Protein AF-A0A9D7P5V7-F1 (afdb_monomer_lite)

Sequence (112 aa):
MEEAIANNMPVPQPFFGTVGNPVRMMMMEHDTVGDLLRELRKATTDYAIPDDALHQLPEPYQAMTEFEADIHQHIHLENNIFFPRALEMESKNAPEIELAGKEFGCKGHPSQ

Structure (mmCIF, N/CA/C/O backbone):
data_AF-A0A9D7P5V7-F1
#
_entry.id   AF-A0A9D7P5V7-F1
#
loop_
_atom_site.group_PDB
_atom_site.id
_atom_site.type_symbol
_atom_site.label_atom_id
_atom_site.label_alt_id
_atom_site.label_comp_id
_atom_site.label_asym_id
_atom_site.label_entity_id
_atom_site.label_seq_id
_atom_site.pdbx_PDB_ins_code
_atom_site.Cartn_x
_atom_site.Cartn_y
_atom_site.Cartn_z
_atom_site.occupancy
_atom_site.B_iso_or_equiv
_atom_site.auth_seq_id
_atom_site.auth_comp_id
_atom_site.auth_asym_id
_atom_site.auth_atom_id
_atom_site.pdbx_PDB_model_num
ATOM 1 N N . MET A 1 1 ? 24.466 -5.323 -12.011 1.00 70.81 1 MET A N 1
ATOM 2 C CA . MET A 1 1 ? 23.916 -4.385 -13.016 1.00 70.81 1 MET A CA 1
ATOM 3 C C . MET A 1 1 ? 24.812 -3.166 -13.153 1.00 70.81 1 MET A C 1
ATOM 5 O O . MET A 1 1 ? 25.384 -3.010 -14.218 1.00 70.81 1 MET A O 1
ATOM 9 N N . GLU A 1 2 ? 24.997 -2.367 -12.098 1.00 75.88 2 GLU A N 1
ATOM 10 C CA . GLU A 1 2 ? 25.843 -1.156 -12.125 1.00 75.88 2 GLU A CA 1
ATOM 11 C C . GLU A 1 2 ? 27.271 -1.433 -12.611 1.00 75.88 2 GLU A C 1
ATOM 13 O O . GLU A 1 2 ? 27.756 -0.768 -13.517 1.00 75.88 2 GLU A O 1
ATOM 18 N N . GLU A 1 3 ? 27.903 -2.489 -12.097 1.00 81.75 3 GLU A N 1
ATOM 19 C CA . GLU A 1 3 ? 29.238 -2.909 -12.537 1.00 81.75 3 GLU A CA 1
ATOM 20 C C . GLU A 1 3 ? 29.266 -3.378 -14.001 1.00 81.75 3 GLU A C 1
ATOM 22 O O . GLU A 1 3 ? 30.218 -3.097 -14.724 1.00 81.75 3 GLU A O 1
ATOM 27 N N . ALA A 1 4 ? 28.209 -4.048 -14.471 1.00 79.81 4 ALA A N 1
ATOM 28 C CA . ALA A 1 4 ? 28.118 -4.478 -15.864 1.00 79.81 4 ALA A CA 1
ATOM 29 C C . ALA A 1 4 ? 27.977 -3.272 -16.806 1.00 79.81 4 ALA A C 1
ATOM 31 O O . ALA A 1 4 ? 28.630 -3.225 -17.841 1.00 79.81 4 ALA A O 1
ATOM 32 N N . ILE A 1 5 ? 27.201 -2.262 -16.404 1.00 81.62 5 ILE A N 1
ATOM 33 C CA . ILE A 1 5 ? 27.066 -0.995 -17.132 1.00 81.62 5 ILE A CA 1
ATOM 34 C C . ILE A 1 5 ? 28.406 -0.247 -17.150 1.00 81.62 5 ILE A C 1
ATOM 36 O O . ILE A 1 5 ? 28.852 0.175 -18.212 1.00 81.62 5 ILE A O 1
ATOM 40 N N . ALA A 1 6 ? 29.081 -0.133 -16.001 1.00 85.81 6 ALA A N 1
ATOM 41 C CA . ALA A 1 6 ? 30.363 0.565 -15.883 1.00 85.81 6 ALA A CA 1
ATOM 42 C C . ALA A 1 6 ? 31.482 -0.084 -16.717 1.00 85.81 6 ALA A C 1
ATOM 44 O O . ALA A 1 6 ? 32.347 0.617 -17.236 1.00 85.81 6 ALA A O 1
ATOM 45 N N . ASN A 1 7 ? 31.450 -1.411 -16.866 1.00 88.50 7 ASN A N 1
ATOM 46 C CA . ASN A 1 7 ? 32.448 -2.180 -17.610 1.00 88.50 7 ASN A CA 1
ATOM 47 C C . ASN A 1 7 ? 31.987 -2.589 -19.018 1.00 88.50 7 ASN A C 1
ATOM 49 O O . ASN A 1 7 ? 32.648 -3.401 -19.664 1.00 88.50 7 ASN A O 1
ATOM 53 N N . ASN A 1 8 ? 30.865 -2.047 -19.505 1.00 83.44 8 ASN A N 1
ATOM 54 C CA . ASN A 1 8 ? 30.311 -2.357 -20.826 1.00 83.44 8 ASN A CA 1
ATOM 55 C C . ASN A 1 8 ? 30.078 -3.871 -21.061 1.00 83.44 8 ASN A C 1
ATOM 57 O O . ASN A 1 8 ? 30.188 -4.376 -22.180 1.00 83.44 8 ASN A O 1
ATOM 61 N N . MET A 1 9 ? 29.780 -4.604 -19.987 1.00 80.69 9 MET A N 1
ATOM 62 C CA . MET A 1 9 ? 29.470 -6.030 -19.983 1.00 80.69 9 MET A CA 1
ATOM 63 C C . MET A 1 9 ? 27.959 -6.268 -20.130 1.00 80.69 9 MET A C 1
ATOM 65 O O . MET A 1 9 ? 27.159 -5.414 -19.740 1.00 80.69 9 MET A O 1
ATOM 69 N N . PRO A 1 10 ? 27.538 -7.453 -20.616 1.00 79.12 10 PRO A N 1
ATOM 70 C CA . PRO A 1 10 ? 26.131 -7.834 -20.622 1.00 79.12 10 PRO A CA 1
ATOM 71 C C . PRO A 1 10 ? 25.531 -7.728 -19.219 1.00 79.12 10 PRO A C 1
ATOM 73 O O . PRO A 1 10 ? 26.076 -8.275 -18.256 1.00 79.12 10 PRO A O 1
ATOM 76 N N . VAL A 1 11 ? 24.400 -7.030 -19.102 1.00 79.56 11 VAL A N 1
ATOM 77 C CA . VAL A 1 11 ? 23.667 -6.959 -17.838 1.00 79.56 11 VAL A CA 1
ATOM 78 C C . VAL A 1 11 ? 23.190 -8.375 -17.498 1.00 79.56 11 VAL A C 1
ATOM 80 O O . VAL A 1 11 ? 22.535 -9.006 -18.332 1.00 79.56 11 VAL A O 1
ATOM 83 N N . PRO A 1 12 ? 23.533 -8.911 -16.312 1.00 80.19 12 PRO A N 1
ATOM 84 C CA . PRO A 1 12 ? 23.089 -10.238 -15.924 1.00 80.19 12 PRO A CA 1
ATOM 85 C C . PRO A 1 12 ? 21.566 -10.257 -15.846 1.00 80.19 12 PRO A C 1
ATOM 87 O O . PRO A 1 12 ? 20.957 -9.334 -15.302 1.00 80.19 12 PRO A O 1
ATOM 90 N N . GLN A 1 13 ? 20.969 -11.319 -16.381 1.00 81.06 13 GLN A N 1
ATOM 91 C CA . GLN A 1 13 ? 19.526 -11.495 -16.313 1.00 81.06 13 GLN A CA 1
ATOM 92 C C . GLN A 1 13 ? 19.094 -11.614 -14.847 1.00 81.06 13 GLN A C 1
ATOM 94 O O . GLN A 1 13 ? 19.717 -12.370 -14.091 1.00 81.06 13 GLN A O 1
ATOM 99 N N . PRO A 1 14 ? 18.058 -10.881 -14.415 1.00 85.31 14 PRO A N 1
ATOM 100 C CA . PRO A 1 14 ? 17.572 -11.000 -13.054 1.00 85.31 14 PRO A CA 1
ATOM 101 C C . PRO A 1 14 ? 16.965 -12.391 -12.824 1.00 85.31 14 PRO A C 1
ATOM 103 O O . PRO A 1 14 ? 16.336 -12.976 -13.705 1.00 85.31 14 PRO A O 1
ATOM 106 N N . PHE A 1 15 ? 17.111 -12.922 -11.608 1.00 88.88 15 PHE A N 1
ATOM 107 C CA . PHE A 1 15 ? 16.603 -14.255 -11.241 1.00 88.88 15 PHE A CA 1
ATOM 108 C C . PHE A 1 15 ? 15.072 -14.367 -11.311 1.00 88.88 15 PHE A C 1
ATOM 110 O O . PHE A 1 15 ? 14.531 -15.466 -11.375 1.00 88.88 15 PHE A O 1
ATOM 117 N N . PHE A 1 16 ? 14.375 -13.232 -11.301 1.00 90.88 16 PHE A N 1
ATOM 118 C CA . PHE A 1 16 ? 12.926 -13.147 -11.441 1.00 90.88 16 PHE A CA 1
ATOM 119 C C . PHE A 1 16 ? 12.463 -13.061 -12.905 1.00 90.88 16 PHE A C 1
ATOM 121 O O . PHE A 1 16 ? 11.266 -12.941 -13.153 1.00 90.88 16 PHE A O 1
ATOM 128 N N . GLY A 1 17 ? 13.369 -13.149 -13.885 1.00 91.19 17 GLY A N 1
ATOM 129 C CA . GLY A 1 17 ? 13.037 -13.085 -15.308 1.00 91.19 17 GLY A CA 1
ATOM 130 C C . GLY A 1 17 ? 12.730 -11.659 -15.755 1.00 91.19 17 GLY A C 1
ATOM 131 O O . GLY A 1 17 ? 13.636 -10.947 -16.164 1.00 91.19 17 GLY A O 1
ATOM 132 N N . THR A 1 18 ? 11.466 -11.247 -15.671 1.00 92.12 18 THR A N 1
ATOM 133 C CA . THR A 1 18 ? 11.023 -9.890 -16.023 1.00 92.12 18 THR A CA 1
ATOM 134 C C . THR A 1 18 ? 10.474 -9.165 -14.804 1.00 92.12 18 THR A C 1
ATOM 136 O O . THR A 1 18 ? 9.988 -9.803 -13.868 1.00 92.12 18 THR A O 1
ATOM 139 N N . VAL A 1 19 ? 10.488 -7.835 -14.820 1.00 94.19 19 VAL A N 1
ATOM 140 C CA . VAL A 1 19 ? 9.874 -6.973 -13.797 1.00 94.19 19 VAL A CA 1
ATOM 141 C C . VAL A 1 19 ? 8.370 -7.248 -13.665 1.00 94.19 19 VAL A C 1
ATOM 143 O O . VAL A 1 19 ? 7.807 -7.104 -12.581 1.00 94.19 19 VAL A O 1
ATOM 146 N N . GLY A 1 20 ? 7.721 -7.749 -14.721 1.00 95.94 20 GLY A N 1
ATOM 147 C CA . GLY A 1 20 ? 6.327 -8.202 -14.669 1.00 95.94 20 GLY A CA 1
ATOM 148 C C . GLY A 1 20 ? 6.037 -9.287 -13.629 1.00 95.94 20 GLY A C 1
ATOM 149 O O . GLY A 1 20 ? 4.955 -9.291 -13.041 1.00 95.94 20 GLY A O 1
ATOM 150 N N . ASN A 1 21 ? 6.993 -10.174 -13.343 1.00 96.31 21 ASN A N 1
ATOM 151 C CA . ASN A 1 21 ? 6.799 -11.241 -12.360 1.00 96.31 21 ASN A CA 1
ATOM 152 C C . ASN A 1 21 ? 6.643 -10.718 -10.918 1.00 96.31 21 ASN A C 1
ATOM 154 O O . ASN A 1 21 ? 5.618 -11.030 -10.304 1.00 96.31 21 ASN A O 1
ATOM 158 N N . PRO A 1 22 ? 7.583 -9.926 -10.359 1.00 97.12 22 PRO A N 1
ATOM 159 C CA . PRO A 1 22 ? 7.405 -9.335 -9.038 1.00 97.12 22 PRO A CA 1
ATOM 160 C C . PRO A 1 22 ? 6.246 -8.334 -8.996 1.00 97.12 22 PRO A C 1
ATOM 162 O O . PRO A 1 22 ? 5.510 -8.351 -8.018 1.00 97.12 22 PRO A O 1
ATOM 165 N N . VAL A 1 23 ? 5.995 -7.543 -10.051 1.00 98.12 23 VAL A N 1
ATOM 166 C CA . VAL A 1 23 ? 4.826 -6.637 -10.098 1.00 98.12 23 VAL A CA 1
ATOM 167 C C . VAL A 1 23 ? 3.519 -7.408 -9.902 1.00 98.12 23 VAL A C 1
ATOM 169 O O . VAL A 1 23 ? 2.695 -7.027 -9.076 1.00 98.12 23 VAL A O 1
ATOM 172 N N . ARG A 1 24 ? 3.339 -8.540 -10.596 1.00 98.06 24 ARG A N 1
ATOM 173 C CA . ARG A 1 24 ? 2.144 -9.383 -10.435 1.00 98.06 24 ARG A CA 1
ATOM 174 C C . ARG A 1 24 ? 2.010 -9.931 -9.012 1.00 98.06 24 ARG A C 1
ATOM 176 O O . ARG A 1 24 ? 0.895 -10.015 -8.507 1.00 98.06 24 ARG A O 1
ATOM 183 N N . MET A 1 25 ? 3.120 -10.323 -8.384 1.00 98.00 25 MET A N 1
ATOM 184 C CA . MET A 1 25 ? 3.118 -10.781 -6.989 1.00 98.00 25 MET A CA 1
ATOM 185 C C . MET A 1 25 ? 2.692 -9.663 -6.037 1.00 98.00 25 MET A C 1
ATOM 187 O O . MET A 1 25 ? 1.761 -9.868 -5.267 1.00 98.00 25 MET A O 1
ATOM 191 N N . MET A 1 26 ? 3.288 -8.475 -6.161 1.00 98.25 26 MET A N 1
ATOM 192 C CA . MET A 1 26 ? 2.943 -7.320 -5.327 1.00 98.25 26 MET A CA 1
ATOM 193 C C . MET A 1 26 ? 1.478 -6.907 -5.497 1.00 98.25 26 MET A C 1
ATOM 195 O O . MET A 1 26 ? 0.809 -6.637 -4.512 1.00 98.25 26 MET A O 1
ATOM 199 N N . MET A 1 27 ? 0.925 -6.945 -6.716 1.00 98.12 27 MET A N 1
ATOM 200 C CA . MET A 1 27 ? -0.501 -6.658 -6.925 1.00 98.12 27 MET A CA 1
ATOM 201 C C . MET A 1 27 ? -1.423 -7.638 -6.178 1.00 98.12 27 MET A C 1
ATOM 203 O O . MET A 1 27 ? -2.406 -7.206 -5.584 1.00 98.12 27 MET A O 1
ATOM 207 N N . MET A 1 28 ? -1.096 -8.937 -6.154 1.00 98.44 28 MET A N 1
ATOM 208 C CA . MET A 1 28 ? -1.858 -9.921 -5.366 1.00 98.44 28 MET A CA 1
ATOM 209 C C . MET A 1 28 ? -1.701 -9.693 -3.854 1.00 98.44 28 MET A C 1
ATOM 211 O O . MET A 1 28 ? -2.644 -9.886 -3.083 1.00 98.44 28 MET A O 1
ATOM 215 N N . GLU A 1 29 ? -0.516 -9.269 -3.416 1.00 98.38 29 GLU A N 1
ATOM 216 C CA . GLU A 1 29 ? -0.274 -8.896 -2.022 1.00 98.38 29 GLU A CA 1
ATOM 217 C C . GLU A 1 29 ? -1.045 -7.624 -1.639 1.00 98.38 29 GLU A C 1
ATOM 219 O O . GLU A 1 29 ? -1.627 -7.581 -0.561 1.00 98.38 29 GLU A O 1
ATOM 224 N N . HIS A 1 30 ? -1.160 -6.635 -2.530 1.00 98.69 30 HIS A N 1
ATOM 225 C CA . HIS A 1 30 ? -1.970 -5.431 -2.316 1.00 98.69 30 HIS A CA 1
ATOM 226 C C . HIS A 1 30 ? -3.454 -5.747 -2.130 1.00 98.69 30 HIS A C 1
ATOM 228 O O . HIS A 1 30 ? -4.083 -5.174 -1.240 1.00 98.69 30 HIS A O 1
ATOM 234 N N . ASP A 1 31 ? -4.007 -6.680 -2.910 1.00 98.31 31 ASP A N 1
ATOM 235 C CA . ASP A 1 31 ? -5.386 -7.143 -2.717 1.00 98.31 31 ASP A CA 1
ATOM 236 C C . ASP A 1 31 ? -5.566 -7.756 -1.319 1.00 98.31 31 ASP A C 1
ATOM 238 O O . ASP A 1 31 ? -6.502 -7.404 -0.596 1.00 98.31 31 ASP A O 1
ATOM 242 N N . THR A 1 32 ? -4.607 -8.590 -0.900 1.00 98.50 32 THR A N 1
ATOM 243 C CA . THR A 1 32 ? -4.591 -9.211 0.435 1.00 98.50 32 THR A CA 1
ATOM 244 C C . THR A 1 32 ? -4.490 -8.162 1.545 1.00 98.50 32 THR A C 1
ATOM 246 O O . THR A 1 32 ? -5.219 -8.227 2.532 1.00 98.50 32 THR A O 1
ATOM 249 N N . VAL A 1 33 ? -3.620 -7.161 1.392 1.00 98.38 33 VAL A N 1
ATOM 250 C CA . VAL A 1 33 ? -3.500 -6.044 2.340 1.00 98.38 33 VAL A CA 1
ATOM 251 C C . VAL A 1 33 ? -4.807 -5.254 2.411 1.00 98.38 33 VAL A C 1
ATOM 253 O O . VAL A 1 33 ? -5.247 -4.907 3.504 1.00 98.38 33 VAL A O 1
ATOM 256 N N . GLY A 1 34 ? -5.476 -5.026 1.279 1.00 98.00 34 GLY A N 1
ATOM 257 C CA . GLY A 1 34 ? -6.787 -4.383 1.245 1.00 98.00 34 GLY A CA 1
ATOM 258 C C . GLY A 1 34 ? -7.860 -5.162 2.014 1.00 98.00 34 GLY A C 1
ATOM 259 O O . GLY A 1 34 ? -8.677 -4.553 2.708 1.00 98.00 34 GLY A O 1
ATOM 260 N N . ASP A 1 35 ? -7.863 -6.495 1.924 1.00 98.44 35 ASP A N 1
ATOM 261 C CA . ASP A 1 35 ? -8.733 -7.353 2.741 1.00 98.44 35 ASP A CA 1
ATOM 262 C C . ASP A 1 35 ? -8.407 -7.235 4.236 1.00 98.44 35 ASP A C 1
ATOM 264 O O . ASP A 1 35 ? -9.305 -7.005 5.048 1.00 98.44 35 ASP A O 1
ATOM 268 N N . LEU A 1 36 ? -7.124 -7.301 4.601 1.00 98.44 36 LEU A N 1
ATOM 269 C CA . LEU A 1 36 ? -6.681 -7.189 5.992 1.00 98.44 36 LEU A CA 1
ATOM 270 C C . LEU A 1 36 ? -7.025 -5.829 6.613 1.00 98.44 36 LEU A C 1
ATOM 272 O O . LEU A 1 36 ? -7.431 -5.775 7.771 1.00 98.44 36 LEU A O 1
ATOM 276 N N . LEU A 1 37 ? -6.916 -4.732 5.859 1.00 98.25 37 LEU A N 1
ATOM 277 C CA . LEU A 1 37 ? -7.318 -3.402 6.330 1.00 98.25 37 LEU A CA 1
ATOM 278 C C . LEU A 1 37 ? -8.829 -3.322 6.580 1.00 98.25 37 LEU A C 1
ATOM 280 O O . LEU A 1 37 ? -9.249 -2.775 7.600 1.00 98.25 37 LEU A O 1
ATOM 284 N N . ARG A 1 38 ? -9.654 -3.938 5.718 1.00 98.00 38 ARG A N 1
ATOM 285 C CA . ARG A 1 38 ? -11.108 -4.043 5.946 1.00 98.00 38 ARG A CA 1
ATOM 286 C C . ARG A 1 38 ? -11.431 -4.832 7.211 1.00 98.00 38 ARG A C 1
ATOM 288 O O . ARG A 1 38 ? -12.303 -4.427 7.981 1.00 98.00 38 ARG A O 1
ATOM 295 N N . GLU A 1 39 ? -10.750 -5.954 7.427 1.00 98.12 39 GLU A N 1
ATOM 296 C CA . GLU A 1 39 ? -10.914 -6.763 8.637 1.00 98.12 39 GLU A CA 1
ATOM 297 C C . GLU A 1 39 ? -10.478 -6.002 9.889 1.00 98.12 39 GLU A C 1
ATOM 299 O O . GLU A 1 39 ? -11.209 -5.992 10.882 1.00 98.12 39 GLU A O 1
ATOM 304 N N . LEU A 1 40 ? -9.337 -5.312 9.823 1.00 96.06 40 LEU A N 1
ATOM 305 C CA . LEU A 1 40 ? -8.818 -4.485 10.905 1.00 96.06 40 LEU A CA 1
ATOM 306 C C . LEU A 1 40 ? -9.813 -3.381 11.274 1.00 96.06 40 LEU A C 1
ATOM 308 O O . LEU A 1 40 ? -10.197 -3.279 12.435 1.00 96.06 40 LEU A O 1
ATOM 312 N N . ARG A 1 41 ? -10.285 -2.610 10.290 1.00 96.12 41 ARG A N 1
ATOM 313 C CA . ARG A 1 41 ? -11.266 -1.537 10.492 1.00 96.12 41 ARG A CA 1
ATOM 314 C C . ARG A 1 41 ? -12.562 -2.054 11.123 1.00 96.12 41 ARG A C 1
ATOM 316 O O . ARG A 1 41 ? -13.116 -1.431 12.026 1.00 96.12 41 ARG A O 1
ATOM 323 N N . LYS A 1 42 ? -13.034 -3.231 10.701 1.00 96.44 42 LYS A N 1
ATOM 324 C CA . LYS A 1 42 ? -14.205 -3.881 11.307 1.00 96.44 42 LYS A CA 1
ATOM 325 C C . LYS A 1 42 ? -13.941 -4.303 12.755 1.00 96.44 42 LYS A C 1
ATOM 327 O O . LYS A 1 42 ? -14.806 -4.115 13.606 1.00 96.44 42 LYS A O 1
ATOM 332 N N . ALA A 1 43 ? -12.775 -4.882 13.037 1.00 94.00 43 ALA A N 1
ATOM 333 C CA . ALA A 1 43 ? -12.403 -5.339 14.374 1.00 94.00 43 ALA A CA 1
ATOM 334 C C . ALA A 1 43 ? -12.232 -4.181 15.372 1.00 94.00 43 ALA A C 1
ATOM 336 O O . ALA A 1 43 ? -12.456 -4.368 16.566 1.00 94.00 43 ALA A O 1
ATOM 337 N N . THR A 1 44 ? -11.879 -2.988 14.889 1.00 91.88 44 THR A N 1
ATOM 338 C CA . THR A 1 44 ? -11.681 -1.779 15.701 1.00 91.88 44 THR A CA 1
ATOM 339 C C . THR A 1 44 ? -12.902 -0.863 15.747 1.00 91.88 44 THR A C 1
ATOM 341 O O . THR A 1 44 ? -12.806 0.225 16.305 1.00 91.88 44 THR A O 1
ATOM 344 N N . THR A 1 45 ? -14.047 -1.273 15.184 1.00 92.81 45 THR A N 1
ATOM 345 C CA . THR A 1 45 ? -15.251 -0.425 15.072 1.00 92.81 45 THR A CA 1
ATOM 346 C C . THR A 1 45 ? -14.922 0.920 14.415 1.00 92.81 45 THR A C 1
ATOM 348 O O . THR A 1 45 ? -15.093 1.975 15.013 1.00 92.81 45 THR A O 1
ATOM 351 N N . ASP A 1 46 ? -14.376 0.878 13.197 1.00 93.88 46 ASP A N 1
ATOM 352 C CA . ASP A 1 46 ? -13.933 2.066 12.451 1.00 93.88 46 ASP A CA 1
ATOM 353 C C . ASP A 1 46 ? -12.896 2.914 13.214 1.00 93.88 46 ASP A C 1
ATOM 355 O O . ASP A 1 46 ? -12.890 4.141 13.135 1.00 93.88 46 ASP A O 1
ATOM 359 N N . TYR A 1 47 ? -12.016 2.249 13.970 1.00 92.50 47 TYR A N 1
ATOM 360 C CA . TYR A 1 47 ? -11.045 2.882 14.872 1.00 92.50 47 TYR A CA 1
ATOM 361 C C . TYR A 1 47 ? -11.676 3.801 15.928 1.00 92.50 47 TYR A C 1
ATOM 363 O O . TYR A 1 47 ? -11.022 4.720 16.426 1.00 92.50 47 TYR A O 1
ATOM 371 N N . ALA A 1 48 ? -12.934 3.560 16.295 1.00 88.62 48 ALA A N 1
ATOM 372 C CA . ALA A 1 48 ? -13.582 4.289 17.370 1.00 88.62 48 ALA A CA 1
ATOM 373 C C . ALA A 1 48 ? -13.036 3.849 18.734 1.00 88.62 48 ALA A C 1
ATOM 375 O O . ALA A 1 48 ? -12.882 2.660 19.017 1.00 88.62 48 ALA A O 1
ATOM 376 N N . ILE A 1 49 ? -12.803 4.826 19.607 1.00 83.50 49 ILE A N 1
ATOM 377 C CA . ILE A 1 49 ? -12.477 4.577 21.011 1.00 83.50 49 ILE A CA 1
ATOM 378 C C . ILE A 1 49 ? -13.799 4.321 21.752 1.00 83.50 49 ILE A C 1
ATOM 380 O O . ILE A 1 49 ? -14.678 5.181 21.699 1.00 83.50 49 ILE A O 1
ATOM 384 N N . PRO A 1 50 ? -13.973 3.179 22.440 1.00 79.38 50 PRO A N 1
ATOM 385 C CA . PRO A 1 50 ? -15.172 2.907 23.231 1.00 79.38 50 PRO A CA 1
ATOM 386 C C . PRO A 1 50 ? -15.368 3.913 24.378 1.00 79.38 50 PRO A C 1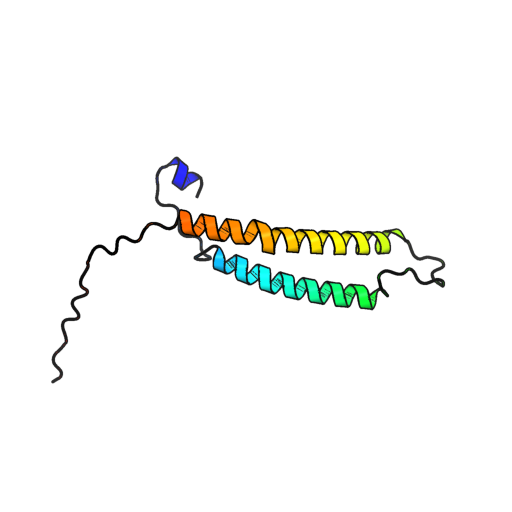
ATOM 388 O O . PRO A 1 50 ? -14.414 4.274 25.062 1.00 79.38 50 PRO A O 1
ATOM 391 N N . ASP A 1 51 ? -16.613 4.317 24.643 1.00 74.81 51 ASP A N 1
ATOM 392 C CA . ASP A 1 51 ? -16.945 5.298 25.695 1.00 74.81 51 ASP A CA 1
ATOM 393 C C . ASP A 1 51 ? -16.692 4.780 27.128 1.00 74.81 51 ASP A C 1
ATOM 395 O O . ASP A 1 51 ? -16.513 5.562 28.062 1.00 74.81 51 ASP A O 1
ATOM 399 N N . ASP A 1 52 ? -16.667 3.457 27.327 1.00 70.62 52 ASP A N 1
ATOM 400 C CA . ASP A 1 52 ? -16.416 2.798 28.620 1.00 70.62 52 ASP A CA 1
ATOM 401 C C . ASP A 1 52 ? -14.919 2.627 28.936 1.00 70.62 52 ASP A C 1
ATOM 403 O O . ASP A 1 52 ? -14.521 2.077 29.971 1.00 70.62 52 ASP A O 1
ATOM 407 N N . ALA A 1 53 ? -14.067 3.140 28.056 1.00 65.75 53 ALA A N 1
ATOM 408 C CA . ALA A 1 53 ? -12.639 2.969 28.093 1.00 65.75 53 ALA A CA 1
ATOM 409 C C . ALA A 1 53 ? -11.940 3.959 29.028 1.00 65.75 53 ALA A C 1
ATOM 411 O O . ALA A 1 53 ? -11.146 4.793 28.597 1.00 65.75 53 ALA A O 1
ATOM 412 N N . LEU A 1 54 ? -12.163 3.820 30.334 1.00 64.62 54 LEU A N 1
ATOM 413 C CA . LEU A 1 54 ? -11.564 4.679 31.367 1.00 64.62 54 LEU A CA 1
ATOM 414 C C . LEU A 1 54 ? -10.012 4.723 31.335 1.00 64.62 54 LEU A C 1
ATOM 416 O O . LEU A 1 54 ? -9.406 5.540 32.021 1.00 64.62 54 LEU A O 1
ATOM 420 N N . HIS A 1 55 ? -9.365 3.854 30.544 1.00 64.06 55 HIS A N 1
ATOM 421 C CA . HIS A 1 55 ? -7.909 3.743 30.419 1.00 64.06 55 HIS A CA 1
ATOM 422 C C . HIS A 1 55 ? -7.396 3.543 28.975 1.00 64.06 55 HIS A C 1
ATOM 424 O O . HIS A 1 55 ? -6.234 3.168 28.815 1.00 64.06 55 HIS A O 1
ATOM 430 N N . GLN A 1 56 ? -8.210 3.726 27.921 1.00 69.06 56 GLN A N 1
ATOM 431 C CA . GLN A 1 56 ? -7.679 3.595 26.552 1.00 69.06 56 GLN A CA 1
ATOM 432 C C . GLN A 1 56 ? -6.921 4.853 26.130 1.00 69.06 56 GLN A C 1
ATOM 434 O O . GLN A 1 56 ? -7.348 5.981 26.372 1.00 69.06 56 GLN A O 1
ATOM 439 N N . LEU A 1 57 ? -5.776 4.635 25.487 1.00 74.12 57 LEU A N 1
ATOM 440 C CA . LEU A 1 57 ? -4.983 5.693 24.880 1.00 74.12 57 LEU A CA 1
ATOM 441 C C . LEU A 1 57 ? -5.581 6.007 23.496 1.00 74.12 57 LEU A C 1
ATOM 443 O O . LEU A 1 57 ? -5.753 5.078 22.705 1.00 74.12 57 LEU A O 1
ATOM 447 N N . PRO A 1 58 ? -5.891 7.275 23.177 1.00 80.75 58 PRO A N 1
ATOM 448 C CA . PRO A 1 58 ? -6.419 7.658 21.866 1.00 80.75 58 PRO A CA 1
ATOM 449 C C . PRO A 1 58 ? -5.378 7.560 20.741 1.00 80.75 58 PRO A C 1
ATOM 451 O O . PRO A 1 58 ? -5.733 7.342 19.585 1.00 80.75 58 PRO A O 1
ATOM 454 N N . GLU A 1 59 ? -4.093 7.684 21.080 1.00 87.81 59 GLU A N 1
ATOM 455 C CA . GLU A 1 59 ? -2.979 7.716 20.125 1.00 87.81 59 GLU A CA 1
ATOM 456 C C . GLU A 1 59 ? -2.922 6.481 19.199 1.00 87.81 59 GLU A C 1
ATOM 458 O O . GLU A 1 59 ? -2.860 6.677 17.986 1.00 87.81 59 GLU A O 1
ATOM 463 N N . PRO A 1 60 ? -3.013 5.223 19.687 1.00 87.94 60 PRO A N 1
ATOM 464 C CA . PRO A 1 60 ? -3.080 4.047 18.818 1.00 87.94 60 PRO A CA 1
ATOM 465 C C . PRO A 1 60 ? -4.208 4.073 17.780 1.00 87.94 60 PRO A C 1
ATOM 467 O O . PRO A 1 60 ? -3.986 3.674 16.642 1.00 87.94 60 PRO A O 1
ATOM 470 N N . TYR A 1 61 ? -5.407 4.538 18.144 1.00 90.19 61 TYR A N 1
ATOM 471 C CA . TYR A 1 61 ? -6.562 4.557 17.236 1.00 90.19 61 TYR A CA 1
ATOM 472 C C . TYR A 1 61 ? -6.412 5.616 16.143 1.00 90.19 61 TYR A C 1
ATOM 474 O O . TYR A 1 61 ? -6.702 5.360 14.971 1.00 90.19 61 TYR A O 1
ATOM 482 N N . GLN A 1 62 ? -5.881 6.786 16.506 1.00 91.06 62 GLN A N 1
ATOM 483 C CA . GLN A 1 62 ? -5.519 7.801 15.524 1.00 91.06 62 GLN A CA 1
ATOM 484 C C . GLN A 1 62 ? -4.414 7.290 14.588 1.00 91.06 62 GLN A C 1
ATOM 486 O O . GLN A 1 62 ? -4.555 7.383 13.369 1.00 91.06 62 GLN A O 1
ATOM 491 N N . ALA A 1 63 ? -3.368 6.667 15.139 1.00 93.88 63 ALA A N 1
ATOM 492 C CA . ALA A 1 63 ? -2.274 6.101 14.355 1.00 93.88 63 ALA A CA 1
ATOM 493 C C . ALA A 1 63 ? -2.751 5.007 13.386 1.00 93.88 63 ALA A C 1
ATOM 495 O O . ALA A 1 63 ? -2.241 4.919 12.276 1.00 93.88 63 ALA A O 1
ATOM 496 N N . MET A 1 64 ? -3.750 4.196 13.755 1.00 95.31 64 MET A N 1
ATOM 497 C CA . MET A 1 64 ? -4.346 3.212 12.841 1.00 95.31 64 MET A CA 1
ATOM 498 C C . MET A 1 64 ? -5.084 3.867 11.667 1.00 95.31 64 MET A C 1
ATOM 500 O O . MET A 1 64 ? -5.006 3.365 10.547 1.00 95.31 64 MET A O 1
ATOM 504 N N . THR A 1 65 ? -5.767 4.989 11.909 1.00 95.25 65 THR A N 1
ATOM 505 C CA . THR A 1 65 ? -6.459 5.748 10.854 1.00 95.25 65 THR A CA 1
ATOM 506 C C . THR A 1 65 ? -5.457 6.334 9.858 1.00 95.25 65 THR A C 1
ATOM 508 O O . THR A 1 65 ? -5.642 6.218 8.647 1.00 95.25 65 THR A O 1
ATOM 511 N N . GLU A 1 66 ? -4.382 6.939 10.367 1.00 97.00 66 GLU A N 1
ATOM 512 C CA . GLU A 1 66 ? -3.288 7.484 9.554 1.00 97.00 66 GLU A CA 1
ATOM 513 C C . GLU A 1 66 ? -2.568 6.366 8.785 1.00 97.00 66 GLU A C 1
ATOM 515 O O . GLU A 1 66 ? -2.380 6.467 7.575 1.00 97.00 66 GLU A O 1
ATOM 520 N N . PHE A 1 67 ? -2.276 5.248 9.452 1.00 97.62 67 PHE A N 1
ATOM 521 C CA . PHE A 1 67 ? -1.649 4.079 8.842 1.00 97.62 67 PHE A CA 1
ATOM 522 C C . PHE A 1 67 ? -2.462 3.511 7.671 1.00 97.62 67 PHE A C 1
ATOM 524 O O . PHE A 1 67 ? -1.903 3.252 6.607 1.00 97.62 67 PHE A O 1
ATOM 531 N N . GLU A 1 68 ? -3.779 3.330 7.820 1.00 98.06 68 GLU A N 1
ATOM 532 C CA . GLU A 1 68 ? -4.611 2.845 6.711 1.00 98.06 68 GLU A CA 1
ATOM 533 C C . GLU A 1 68 ? -4.619 3.831 5.530 1.00 98.06 68 GLU A C 1
ATOM 535 O O . GLU A 1 68 ? -4.560 3.408 4.372 1.00 98.06 68 GLU A O 1
ATOM 540 N N . ALA A 1 69 ? -4.671 5.139 5.801 1.00 98.06 69 ALA A N 1
ATOM 54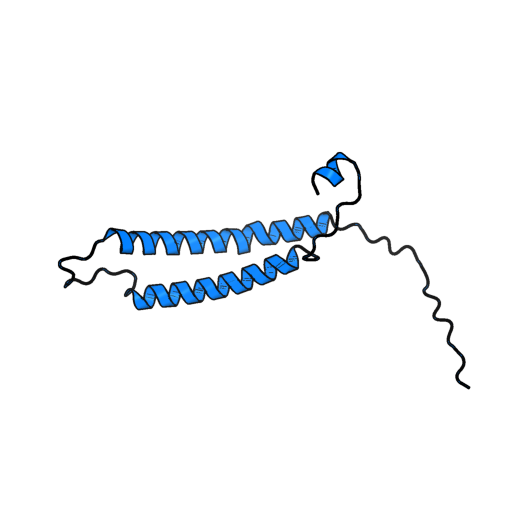1 C CA . ALA A 1 69 ? -4.619 6.162 4.758 1.00 98.06 69 ALA A CA 1
ATOM 542 C C . ALA A 1 69 ? -3.290 6.118 3.983 1.00 98.06 69 ALA A C 1
ATOM 544 O O . ALA A 1 69 ? -3.298 6.134 2.747 1.00 98.06 69 ALA A O 1
ATOM 545 N N . ASP A 1 70 ? -2.172 5.983 4.695 1.00 98.56 70 ASP A N 1
ATOM 546 C CA . ASP A 1 70 ? -0.838 5.888 4.104 1.00 98.56 70 ASP A CA 1
ATOM 547 C C . ASP A 1 70 ? -0.683 4.628 3.248 1.00 98.56 70 ASP A C 1
ATOM 549 O O . ASP A 1 70 ? -0.152 4.696 2.137 1.00 98.56 70 ASP A O 1
ATOM 553 N N . ILE A 1 71 ? -1.195 3.480 3.705 1.00 98.38 71 ILE A N 1
ATOM 554 C CA . ILE A 1 71 ? -1.150 2.237 2.922 1.00 98.38 71 ILE A CA 1
ATOM 555 C C . ILE A 1 71 ? -2.009 2.345 1.659 1.00 98.38 71 ILE A C 1
ATOM 557 O O . ILE A 1 71 ? -1.564 1.941 0.582 1.00 98.38 71 ILE A O 1
ATOM 561 N N . HIS A 1 72 ? -3.202 2.941 1.734 1.00 98.38 72 HIS A N 1
ATOM 562 C CA . HIS A 1 72 ? -4.000 3.196 0.534 1.00 98.38 72 HIS A CA 1
ATOM 563 C C . HIS A 1 72 ? -3.274 4.111 -0.458 1.00 98.38 72 HIS A C 1
ATOM 565 O O . HIS A 1 72 ? -3.289 3.846 -1.664 1.00 98.38 72 HIS A O 1
ATOM 571 N N . GLN A 1 73 ? -2.614 5.165 0.028 1.00 98.56 73 GLN A N 1
ATOM 572 C CA . GLN A 1 73 ? -1.818 6.049 -0.820 1.00 98.56 73 GLN A CA 1
ATOM 573 C C . GLN A 1 73 ? -0.632 5.307 -1.445 1.00 98.56 73 GLN A C 1
ATOM 575 O O . GLN A 1 73 ? -0.399 5.438 -2.647 1.00 98.56 73 GLN A O 1
ATOM 580 N N . HIS A 1 74 ? 0.090 4.510 -0.661 1.00 98.44 74 HIS A N 1
ATOM 581 C CA . HIS A 1 74 ? 1.209 3.693 -1.118 1.00 98.44 74 HIS A CA 1
ATOM 582 C C . HIS A 1 74 ? 0.787 2.747 -2.251 1.00 98.44 74 HIS A C 1
ATOM 584 O O . HIS A 1 74 ? 1.321 2.846 -3.357 1.00 98.44 74 HIS A O 1
ATOM 590 N N . ILE A 1 75 ? -0.252 1.933 -2.029 1.00 98.62 75 ILE A N 1
ATOM 591 C CA . ILE A 1 75 ? -0.796 1.006 -3.034 1.00 98.62 75 ILE A CA 1
ATOM 592 C C . ILE A 1 75 ? -1.247 1.765 -4.287 1.00 98.62 75 ILE A C 1
ATOM 594 O O . ILE A 1 75 ? -1.010 1.316 -5.410 1.00 98.62 75 ILE A O 1
ATOM 598 N N . HIS A 1 76 ? -1.880 2.934 -4.129 1.00 98.44 76 HIS A N 1
ATOM 599 C CA . HIS A 1 76 ? -2.302 3.748 -5.266 1.00 98.44 76 HIS A CA 1
ATOM 600 C C . HIS A 1 76 ? -1.113 4.216 -6.114 1.00 98.44 76 HIS A C 1
ATOM 602 O O . HIS A 1 76 ? -1.161 4.090 -7.341 1.00 98.44 76 HIS A O 1
ATOM 608 N N . LEU A 1 77 ? -0.061 4.740 -5.480 1.00 98.69 77 LEU A N 1
ATOM 609 C CA . LEU A 1 77 ? 1.145 5.198 -6.170 1.00 98.69 77 LEU A CA 1
ATOM 610 C C . LEU A 1 77 ? 1.844 4.042 -6.891 1.00 98.69 77 LEU A C 1
ATOM 612 O O . LEU A 1 77 ? 2.247 4.187 -8.046 1.00 98.69 77 LEU A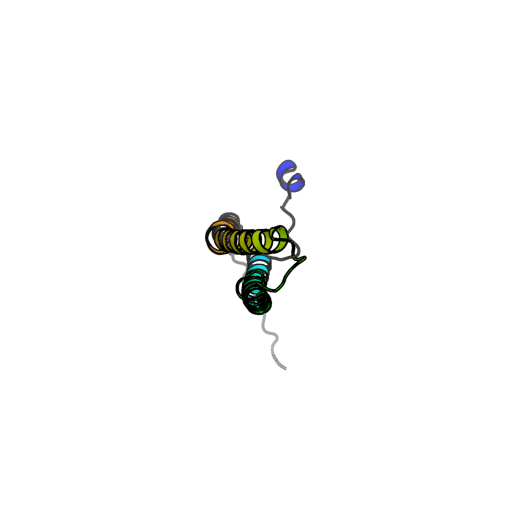 O 1
ATOM 616 N N . GLU A 1 78 ? 1.947 2.882 -6.253 1.00 98.62 78 GLU A N 1
ATOM 617 C CA . GLU A 1 78 ? 2.589 1.720 -6.858 1.00 98.62 78 GLU A CA 1
ATOM 618 C C . GLU A 1 78 ? 1.791 1.170 -8.040 1.00 98.62 78 GLU A C 1
ATOM 620 O O . GLU A 1 78 ? 2.306 1.125 -9.160 1.00 98.62 78 GLU A O 1
ATOM 625 N N . ASN A 1 79 ? 0.509 0.858 -7.833 1.00 98.56 79 ASN A N 1
ATOM 626 C CA . ASN A 1 79 ? -0.331 0.233 -8.854 1.00 98.56 79 ASN A CA 1
ATOM 627 C C . ASN A 1 79 ? -0.571 1.141 -10.066 1.00 98.56 79 ASN A C 1
ATOM 629 O O . ASN A 1 79 ? -0.637 0.653 -11.193 1.00 98.56 79 ASN A O 1
ATOM 633 N N . ASN A 1 80 ? -0.717 2.453 -9.853 1.00 98.25 80 ASN A N 1
ATOM 634 C CA . ASN A 1 80 ? -1.151 3.369 -10.912 1.00 98.25 80 ASN A CA 1
ATOM 635 C C . ASN A 1 80 ? -0.020 4.212 -11.504 1.00 98.25 80 ASN A C 1
ATOM 637 O O . ASN A 1 80 ? -0.197 4.781 -12.581 1.00 98.25 80 ASN A O 1
ATOM 641 N N . ILE A 1 81 ? 1.132 4.318 -10.833 1.00 98.25 81 ILE A N 1
ATOM 642 C CA . ILE A 1 81 ? 2.233 5.174 -11.292 1.00 98.25 81 ILE A CA 1
ATOM 643 C C . ILE A 1 81 ? 3.527 4.381 -11.436 1.00 98.25 81 ILE A C 1
ATOM 645 O O . ILE A 1 81 ? 4.111 4.386 -12.521 1.00 98.25 81 ILE A O 1
ATOM 649 N N . PHE A 1 82 ? 4.000 3.708 -10.387 1.00 98.00 82 PHE A N 1
ATOM 650 C CA . PHE A 1 82 ? 5.337 3.108 -10.418 1.00 98.00 82 PHE A CA 1
ATOM 651 C C . PHE A 1 82 ? 5.400 1.802 -11.207 1.00 98.00 82 PHE A C 1
ATOM 653 O O . PHE A 1 82 ? 6.271 1.674 -12.068 1.00 98.00 82 PHE A O 1
ATOM 660 N N . PHE A 1 83 ? 4.472 0.867 -10.999 1.00 98.31 83 PHE A N 1
ATOM 661 C CA . PHE A 1 83 ? 4.469 -0.399 -11.734 1.00 98.31 83 PHE A CA 1
ATOM 662 C C . PHE A 1 83 ? 4.261 -0.216 -13.243 1.00 98.31 83 PHE A C 1
ATOM 664 O O . PHE A 1 83 ? 5.055 -0.777 -14.003 1.00 98.31 83 PHE A O 1
ATOM 671 N N . PRO A 1 84 ? 3.308 0.613 -13.724 1.00 98.00 84 PRO A N 1
ATOM 672 C CA . PRO A 1 84 ? 3.173 0.863 -15.158 1.00 98.00 84 PRO A CA 1
ATOM 673 C C . PRO A 1 84 ? 4.452 1.430 -15.785 1.00 98.00 84 PRO A C 1
ATOM 675 O O . PRO A 1 84 ? 4.872 0.982 -16.850 1.00 98.00 84 PRO A O 1
ATOM 678 N N . ARG A 1 85 ? 5.117 2.371 -15.101 1.00 97.19 85 ARG A N 1
ATOM 679 C CA . ARG A 1 85 ? 6.386 2.946 -15.573 1.00 97.19 85 ARG A CA 1
ATOM 680 C C . ARG A 1 85 ? 7.512 1.918 -15.594 1.00 97.19 85 ARG A C 1
ATOM 682 O O . ARG A 1 85 ? 8.285 1.900 -16.544 1.00 97.19 85 ARG A O 1
ATOM 689 N N . ALA A 1 86 ? 7.601 1.054 -14.584 1.00 95.19 86 ALA A N 1
ATOM 690 C CA . ALA A 1 86 ? 8.620 0.011 -14.529 1.00 95.19 86 ALA A CA 1
ATOM 691 C C . ALA A 1 86 ? 8.477 -0.990 -15.693 1.00 95.19 86 ALA A C 1
ATOM 693 O O . ALA A 1 86 ? 9.468 -1.323 -16.343 1.00 95.19 86 ALA A O 1
ATOM 694 N N . LEU A 1 87 ? 7.244 -1.398 -16.009 1.00 94.69 87 LEU A N 1
ATOM 695 C CA . LEU A 1 87 ? 6.941 -2.264 -17.155 1.00 94.69 87 LEU A CA 1
ATOM 696 C C . LEU A 1 87 ? 7.267 -1.584 -18.493 1.00 94.69 87 LEU A C 1
ATOM 698 O O . LEU A 1 87 ? 7.850 -2.201 -19.383 1.00 94.69 87 LEU A O 1
ATOM 702 N N . GLU A 1 88 ? 6.932 -0.299 -18.632 1.00 94.62 88 GLU A N 1
ATOM 703 C CA . GLU A 1 88 ? 7.267 0.479 -19.828 1.00 94.62 88 GLU A CA 1
ATOM 704 C C . GLU A 1 88 ? 8.789 0.592 -20.023 1.00 94.62 88 GLU A C 1
ATOM 706 O O . GLU A 1 88 ? 9.291 0.447 -21.140 1.00 94.62 88 GLU A O 1
ATOM 711 N N . MET A 1 89 ? 9.539 0.826 -18.943 1.00 90.62 89 MET A N 1
ATOM 712 C CA . MET A 1 89 ? 11.002 0.901 -18.976 1.00 90.62 89 MET A CA 1
ATOM 713 C C . MET A 1 89 ? 11.638 -0.428 -19.389 1.00 90.62 89 MET A C 1
ATOM 715 O O . MET A 1 89 ? 12.561 -0.429 -20.202 1.00 90.62 89 MET A O 1
ATOM 719 N N . GLU A 1 90 ? 11.141 -1.553 -18.875 1.00 88.75 90 GLU A N 1
ATOM 720 C CA . GLU A 1 90 ? 11.599 -2.880 -19.291 1.00 88.75 90 GLU A CA 1
ATOM 721 C C . GLU A 1 90 ? 11.330 -3.122 -20.782 1.00 88.75 90 GLU A C 1
ATOM 723 O O . GLU A 1 90 ? 12.229 -3.547 -21.502 1.00 88.75 90 GLU A O 1
ATOM 728 N N . SER A 1 91 ? 10.139 -2.766 -21.276 1.00 88.19 91 SER A N 1
ATOM 729 C CA . SER A 1 91 ? 9.794 -2.919 -22.695 1.00 88.19 91 SER A CA 1
ATOM 730 C C . SER A 1 91 ? 10.663 -2.069 -23.627 1.00 88.19 91 SER A C 1
ATOM 732 O O . SER A 1 91 ? 10.938 -2.506 -24.740 1.00 88.19 91 SER A O 1
ATOM 734 N N . LYS A 1 92 ? 11.077 -0.865 -23.212 1.00 84.44 92 LYS A N 1
ATOM 735 C CA . LYS A 1 92 ? 11.960 0.013 -24.007 1.00 84.44 92 LYS A CA 1
ATOM 736 C C . LYS A 1 92 ? 13.411 -0.462 -24.030 1.00 84.44 92 LYS A C 1
ATOM 738 O O . LYS A 1 92 ? 14.126 -0.175 -24.984 1.00 84.44 92 LYS A O 1
ATOM 743 N N . ASN A 1 93 ? 13.837 -1.152 -22.975 1.00 74.25 93 ASN A N 1
ATOM 744 C CA . ASN A 1 93 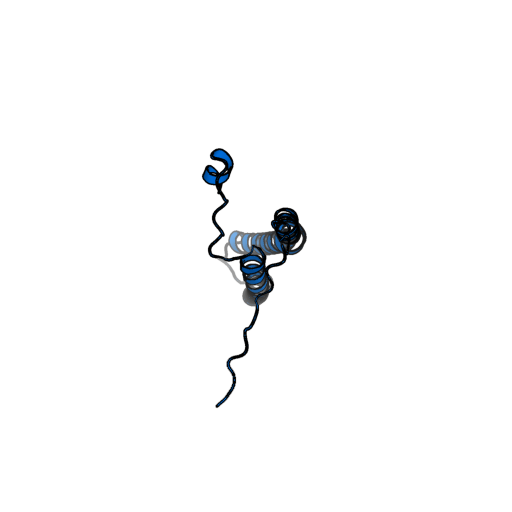? 15.205 -1.638 -22.808 1.00 74.25 93 ASN A CA 1
ATOM 745 C C . ASN A 1 93 ? 15.367 -3.112 -23.201 1.00 74.25 93 ASN A C 1
ATOM 747 O O . ASN A 1 93 ? 16.485 -3.631 -23.173 1.00 74.25 93 ASN A O 1
ATOM 751 N N . ALA A 1 94 ? 14.272 -3.794 -23.550 1.00 62.56 94 ALA A N 1
ATOM 752 C CA . ALA A 1 94 ? 14.328 -5.125 -24.123 1.00 62.56 94 ALA A CA 1
ATOM 753 C C . ALA A 1 94 ? 15.138 -5.051 -25.427 1.00 62.56 94 ALA A C 1
ATOM 755 O O . ALA A 1 94 ? 14.835 -4.209 -26.277 1.00 62.56 94 ALA A O 1
ATOM 756 N N . PRO A 1 95 ? 16.175 -5.891 -25.604 1.00 56.47 95 PRO A N 1
ATOM 757 C CA . PRO A 1 95 ? 16.863 -5.950 -26.879 1.00 56.47 95 PRO A CA 1
ATOM 758 C C . PRO A 1 95 ? 15.825 -6.298 -27.943 1.00 56.47 95 PRO A C 1
ATOM 760 O O . PRO A 1 95 ? 15.058 -7.249 -27.775 1.00 56.47 95 PRO A O 1
ATOM 763 N N . GLU A 1 96 ? 15.788 -5.518 -29.022 1.00 44.03 96 GLU A N 1
ATOM 764 C CA . GLU A 1 96 ? 15.086 -5.901 -30.238 1.00 44.03 96 GLU A CA 1
ATOM 765 C C . GLU A 1 96 ? 15.670 -7.261 -30.626 1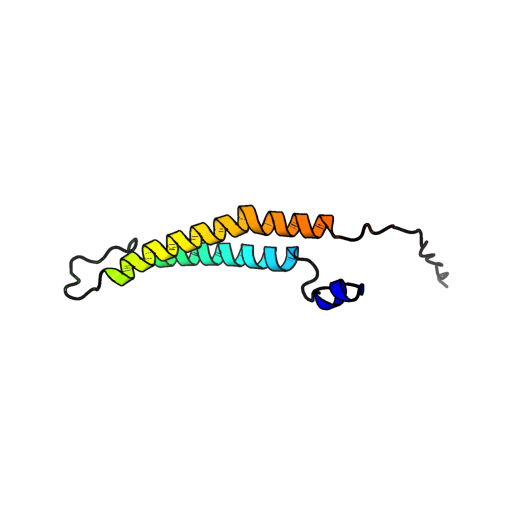.00 44.03 96 GLU A C 1
ATOM 767 O O . GLU A 1 96 ? 16.840 -7.364 -31.001 1.00 44.03 96 GLU A O 1
ATOM 772 N N . ILE A 1 97 ? 14.917 -8.340 -30.395 1.00 46.50 97 ILE A N 1
ATOM 773 C CA . ILE A 1 97 ? 15.323 -9.658 -30.862 1.00 46.50 97 ILE A CA 1
ATOM 774 C C . ILE A 1 97 ? 15.215 -9.559 -32.376 1.00 46.50 97 ILE A C 1
ATOM 776 O O . ILE A 1 97 ? 14.155 -9.794 -32.955 1.00 46.50 97 ILE A O 1
ATOM 780 N N . GLU A 1 98 ? 16.313 -9.163 -33.016 1.00 37.53 98 GLU A N 1
ATOM 781 C CA . GLU A 1 98 ? 16.524 -9.406 -34.425 1.00 37.53 98 GLU A CA 1
ATOM 782 C C . GLU A 1 98 ? 16.400 -10.922 -34.576 1.00 37.53 98 GLU A C 1
ATOM 784 O O . GLU A 1 98 ? 17.275 -11.696 -34.177 1.00 37.53 98 GLU A O 1
ATOM 789 N N . LEU A 1 99 ? 15.242 -11.356 -35.076 1.00 43.69 99 LEU A N 1
ATOM 790 C CA . LEU A 1 99 ? 15.002 -12.695 -35.592 1.00 43.69 99 LEU A CA 1
ATOM 791 C C . LEU A 1 99 ? 15.906 -12.874 -36.821 1.00 43.69 99 LEU A C 1
ATOM 793 O O . LEU A 1 99 ? 15.446 -12.949 -37.957 1.00 43.69 99 LEU A O 1
ATOM 797 N N . ALA A 1 100 ? 17.219 -12.904 -36.599 1.00 38.44 100 ALA A N 1
ATOM 798 C CA . ALA A 1 100 ? 18.202 -13.269 -37.591 1.00 38.44 100 ALA A CA 1
ATOM 799 C C . ALA A 1 100 ? 17.959 -14.743 -37.914 1.00 38.44 100 ALA A C 1
ATOM 801 O O . ALA A 1 100 ? 18.198 -15.630 -37.090 1.00 38.44 100 ALA A O 1
ATOM 802 N N . GLY A 1 101 ? 17.408 -14.969 -39.106 1.00 39.06 101 GLY A N 1
ATOM 803 C CA . GLY A 1 101 ? 16.992 -16.257 -39.635 1.00 39.06 101 GLY A CA 1
ATOM 804 C C . GLY A 1 101 ? 18.000 -17.376 -39.391 1.00 39.06 101 GLY A C 1
ATOM 805 O O . GLY A 1 101 ? 18.933 -17.583 -40.162 1.00 39.06 101 GLY A O 1
ATOM 806 N N . LYS A 1 102 ? 17.752 -18.166 -38.349 1.00 40.53 102 LYS A N 1
ATOM 807 C CA . LYS A 1 102 ? 18.234 -19.538 -38.263 1.00 40.53 102 LYS A CA 1
ATOM 808 C C . LYS A 1 102 ? 17.032 -20.432 -38.470 1.00 40.53 102 LYS A C 1
ATOM 810 O O . LYS A 1 102 ? 16.289 -20.726 -37.538 1.00 40.53 102 LYS A O 1
ATOM 815 N N . GLU A 1 103 ? 16.848 -20.827 -39.725 1.00 37.72 103 GLU A N 1
ATOM 816 C CA . GLU A 1 103 ? 16.074 -22.006 -40.079 1.00 37.72 103 GLU A CA 1
ATOM 817 C C . GLU A 1 103 ? 16.552 -23.164 -39.194 1.00 37.72 103 GLU A C 1
ATOM 819 O O . GLU A 1 103 ? 17.626 -23.736 -39.399 1.00 37.72 103 GLU A O 1
ATOM 824 N N . PHE A 1 104 ? 15.772 -23.510 -38.173 1.00 40.81 104 PHE A N 1
ATOM 825 C CA . PHE A 1 104 ? 15.896 -24.812 -37.543 1.00 40.81 104 PHE A CA 1
ATOM 826 C C . PHE A 1 104 ? 15.361 -25.824 -38.550 1.00 40.81 104 PHE A C 1
ATOM 828 O O . PHE A 1 104 ? 14.170 -26.120 -38.610 1.00 40.81 104 PHE A O 1
ATOM 835 N N . GLY A 1 105 ? 16.268 -26.314 -39.394 1.00 35.09 105 GLY A N 1
ATOM 836 C CA . GLY A 1 105 ? 16.035 -27.457 -40.254 1.00 35.09 105 GLY A CA 1
ATOM 837 C C . GLY A 1 105 ? 15.748 -28.683 -39.398 1.00 35.09 105 GLY A C 1
ATOM 838 O O . GLY A 1 105 ? 16.660 -29.425 -39.034 1.00 35.09 105 GLY A O 1
ATOM 839 N N . CYS A 1 106 ? 14.473 -28.917 -39.099 1.00 39.12 106 CYS A N 1
ATOM 840 C CA . CYS A 1 106 ? 13.980 -30.216 -38.672 1.00 39.12 106 CYS A CA 1
ATOM 841 C C . CYS A 1 106 ? 14.180 -31.189 -39.840 1.00 39.12 106 CYS A C 1
ATOM 843 O O . CYS A 1 106 ? 13.285 -31.394 -40.659 1.00 39.12 106 CYS A O 1
ATOM 845 N N . LYS A 1 107 ? 15.378 -31.773 -39.959 1.00 42.47 107 LYS A N 1
ATOM 846 C CA . LYS A 1 107 ? 15.578 -32.940 -40.817 1.00 42.47 107 LYS A CA 1
ATOM 847 C C . LYS A 1 107 ? 14.765 -34.080 -40.220 1.00 42.47 107 LYS A C 1
ATOM 849 O O . LYS A 1 107 ? 15.170 -34.687 -39.231 1.00 42.47 107 LYS A O 1
ATOM 854 N N . GLY A 1 108 ? 13.600 -34.319 -40.817 1.00 40.47 108 GLY A N 1
ATOM 855 C CA . GLY A 1 108 ? 12.769 -35.476 -40.537 1.00 40.47 108 GLY A CA 1
ATOM 856 C C . GLY A 1 108 ? 13.610 -36.745 -40.613 1.00 40.47 108 GLY A C 1
ATOM 857 O O . GLY A 1 108 ? 14.252 -37.020 -41.627 1.00 40.47 108 GLY A O 1
ATOM 858 N N . HIS A 1 109 ? 13.629 -37.495 -39.517 1.00 37.16 109 HIS A N 1
ATOM 859 C CA . HIS A 1 109 ? 14.027 -38.893 -39.553 1.00 37.16 109 HIS A CA 1
ATOM 860 C C . HIS A 1 109 ? 12.956 -39.665 -40.335 1.00 37.16 109 HIS A C 1
ATOM 862 O O . HIS A 1 109 ? 11.771 -39.509 -40.027 1.00 37.16 109 HIS A O 1
ATOM 868 N N . PRO A 1 110 ? 13.326 -40.481 -41.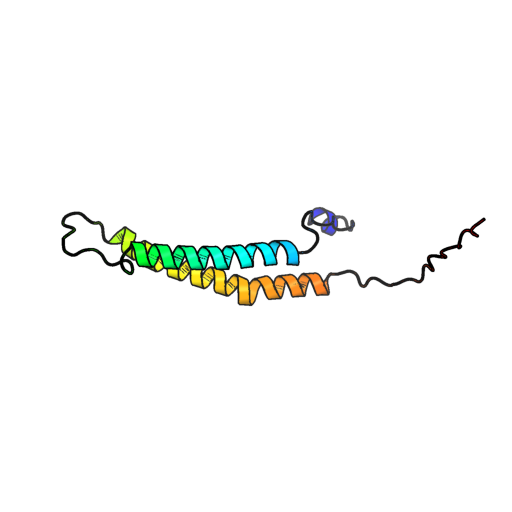336 1.00 43.53 110 PRO A N 1
ATOM 869 C CA . PRO A 1 110 ? 12.378 -41.376 -41.966 1.00 43.53 110 PRO A CA 1
ATOM 870 C C . PRO A 1 110 ? 12.041 -42.480 -40.967 1.00 43.53 110 PRO A C 1
ATOM 872 O O . PRO A 1 110 ? 12.919 -43.173 -40.458 1.00 43.53 110 PRO A O 1
ATOM 875 N N . SER A 1 111 ? 10.753 -42.620 -40.685 1.00 46.62 111 SER A N 1
ATOM 876 C CA . SER A 1 111 ? 10.191 -43.797 -40.041 1.00 46.62 111 SER A CA 1
ATOM 877 C C . SER A 1 111 ? 10.450 -45.024 -40.918 1.00 46.62 111 SER A C 1
ATOM 879 O O . SER A 1 111 ? 9.877 -45.127 -42.006 1.00 46.62 111 SER A O 1
ATOM 881 N N . GLN A 1 112 ? 11.290 -45.934 -40.434 1.00 46.69 112 GLN A N 1
ATOM 882 C CA . GLN A 1 112 ? 11.189 -47.367 -40.696 1.00 46.69 112 GLN A CA 1
ATOM 883 C C . GLN A 1 112 ? 11.310 -48.102 -39.368 1.00 46.69 112 GLN A C 1
ATOM 885 O O . GLN A 1 112 ? 12.177 -47.693 -38.564 1.00 46.69 112 GLN A O 1
#

Radius of gyration: 25.57 Å; chains: 1; bounding box: 49×55×73 Å

Secondary structure (DSSP, 8-state):
-HHHHHTTPPPPPPTTSSTHHHHHHHHHHHHHHHHHHHHHHHHTTTTPPPTT-TT--HHHHHHHHHHHHHHHHHHHHIIIIIHHHHHHHHHHHS-------------PPP--

Foldseek 3Di:
DVVCVVVVHPDDQDPQRALVRVLVVVVVVLVVVVVVLVVVCVVCVNLDDDPPCPPDDSVVSVVSVVVVVVSVVVCCCCVPPVSVVRNVVRVVPPPPPPPPDDPPPPPDDDDD

pLDDT: mean 82.63, std 19.97, range [35.09, 98.69]